Protein AF-A0A441U9E9-F1 (afdb_monomer_lite)

Secondary structure (DSSP, 8-state):
-PPPPPTTSSPPEEEEEEEEEEETTEEEEEEEEETTEEEEEEEEHHHHHHHHHHHHHHHHTTTTTTSPP-------

pLDDT: mean 85.17, std 12.8, range [42.19, 96.31]

Radius of gyration: 16.43 Å; chains: 1; bounding box: 35×40×44 Å

Structure (mmCIF, N/CA/C/O backbone):
data_AF-A0A441U9E9-F1
#
_entry.id   AF-A0A441U9E9-F1
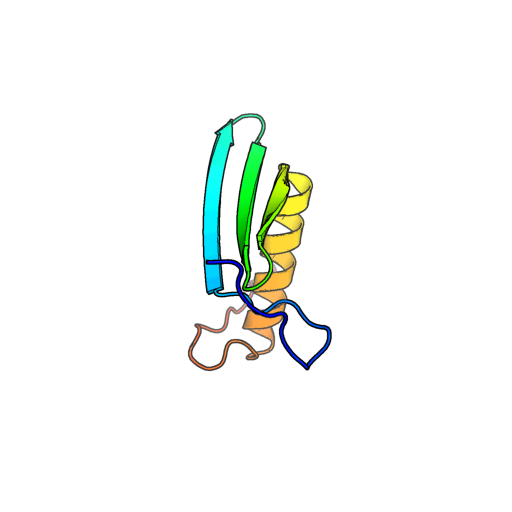#
loop_
_atom_site.group_PDB
_atom_site.id
_atom_site.type_symbol
_atom_site.label_atom_id
_atom_site.label_alt_id
_atom_site.label_comp_id
_atom_site.label_asym_id
_atom_site.label_entity_id
_atom_site.label_seq_id
_atom_site.pdbx_PDB_ins_code
_atom_site.Cartn_x
_atom_site.Cartn_y
_atom_site.Cartn_z
_atom_site.occupancy
_atom_site.B_iso_or_equiv
_atom_site.auth_seq_id
_atom_site.auth_comp_id
_atom_site.auth_asym_id
_atom_site.auth_atom_id
_atom_site.pdbx_PDB_model_num
ATOM 1 N N . MET A 1 1 ? 2.833 -19.854 19.001 1.00 42.19 1 MET A N 1
ATOM 2 C CA .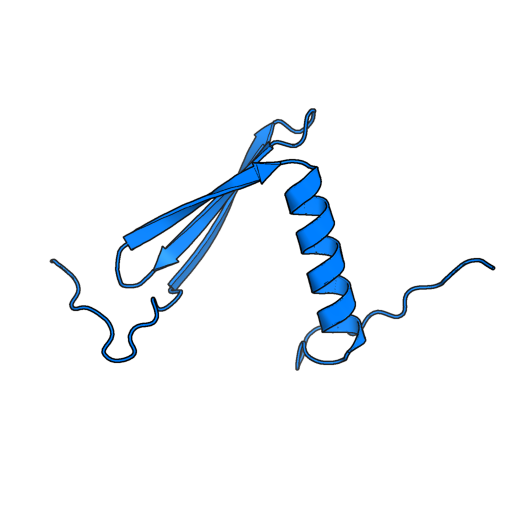 MET A 1 1 ? 4.300 -19.728 19.193 1.00 42.19 1 MET A CA 1
ATOM 3 C C . MET A 1 1 ? 4.686 -18.275 18.958 1.00 42.19 1 MET A C 1
ATOM 5 O O . MET A 1 1 ? 4.294 -17.744 17.930 1.00 42.19 1 MET A O 1
ATOM 9 N N . LYS A 1 2 ? 5.389 -17.610 19.885 1.00 52.25 2 LYS A N 1
ATOM 10 C CA . LYS A 1 2 ? 5.851 -16.228 19.658 1.00 52.25 2 LYS A CA 1
ATOM 11 C C . LYS A 1 2 ? 7.074 -16.252 18.733 1.00 52.25 2 LYS A C 1
ATOM 13 O O . LYS A 1 2 ? 8.065 -16.904 19.058 1.00 52.25 2 LYS A O 1
ATOM 18 N N . ARG A 1 3 ? 6.965 -15.621 17.559 1.00 62.53 3 ARG A N 1
ATOM 19 C CA . ARG A 1 3 ? 8.043 -15.540 16.560 1.00 62.53 3 ARG A CA 1
ATOM 20 C C . ARG A 1 3 ? 9.183 -14.665 17.101 1.00 62.53 3 ARG A C 1
ATOM 22 O O . ARG A 1 3 ? 8.937 -13.666 17.771 1.00 62.53 3 ARG A O 1
ATOM 29 N N . LYS A 1 4 ? 10.431 -15.098 16.885 1.00 58.25 4 LYS A N 1
ATOM 30 C CA . LYS A 1 4 ? 11.630 -14.361 17.318 1.00 58.25 4 LYS A CA 1
ATOM 31 C C . LYS A 1 4 ? 11.848 -13.145 16.403 1.00 58.25 4 LYS A C 1
ATOM 33 O O . LYS A 1 4 ? 11.715 -13.320 15.195 1.00 58.25 4 LYS A O 1
ATOM 38 N N . PRO A 1 5 ? 12.243 -11.975 16.939 1.00 58.16 5 PRO A N 1
ATOM 39 C CA . PRO A 1 5 ? 12.485 -10.782 16.131 1.00 58.16 5 PRO A CA 1
ATOM 40 C C . PRO A 1 5 ? 13.632 -10.970 15.129 1.00 58.16 5 PRO A C 1
ATOM 42 O O . PRO A 1 5 ? 14.644 -11.611 15.437 1.00 58.16 5 PRO A O 1
ATOM 45 N N . SER A 1 6 ? 13.483 -10.373 13.947 1.00 58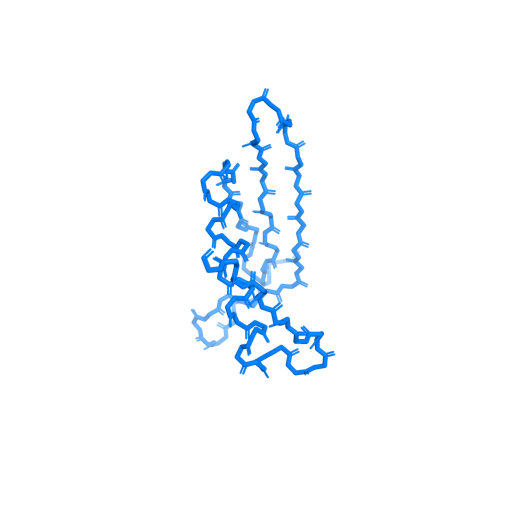.66 6 SER A N 1
ATOM 46 C CA . SER A 1 6 ? 14.529 -10.219 12.933 1.00 58.66 6 SER A CA 1
ATOM 47 C C . SER A 1 6 ? 15.772 -9.505 13.501 1.00 58.66 6 SER A C 1
ATOM 49 O O . SER A 1 6 ? 15.678 -8.498 14.199 1.00 58.66 6 SER A O 1
ATOM 51 N N . LYS A 1 7 ? 16.970 -10.027 13.189 1.00 59.56 7 LYS A N 1
ATOM 52 C CA . LYS A 1 7 ? 18.269 -9.475 13.628 1.00 59.56 7 LYS A CA 1
ATOM 53 C C . LYS A 1 7 ? 18.631 -8.122 12.987 1.00 59.56 7 LYS A C 1
ATOM 55 O O . LYS A 1 7 ? 19.618 -7.533 13.412 1.00 59.56 7 LYS A O 1
ATOM 60 N N . SER A 1 8 ? 17.907 -7.647 11.968 1.00 65.94 8 SER A N 1
ATOM 61 C CA . SER A 1 8 ? 18.321 -6.475 11.175 1.00 65.94 8 SER A CA 1
ATOM 62 C C . SER A 1 8 ? 17.699 -5.145 11.614 1.00 65.94 8 SER A C 1
ATOM 64 O O . SER A 1 8 ? 17.952 -4.138 10.966 1.00 65.94 8 SER A O 1
ATOM 66 N N . GLY A 1 9 ? 16.878 -5.113 12.671 1.00 74.12 9 GLY A N 1
ATOM 67 C CA . GLY A 1 9 ? 16.168 -3.896 13.100 1.00 74.12 9 GLY A CA 1
ATOM 68 C C . GLY A 1 9 ? 15.033 -3.455 12.163 1.00 74.12 9 GLY A C 1
ATOM 69 O O . GLY A 1 9 ? 14.300 -2.530 12.494 1.00 74.12 9 GLY A O 1
ATOM 70 N N . PHE A 1 10 ? 14.855 -4.141 11.032 1.00 81.12 10 PHE A N 1
ATOM 71 C CA . PHE A 1 10 ? 13.737 -3.961 10.114 1.00 81.12 10 PHE A CA 1
ATOM 72 C C . PHE A 1 10 ? 12.732 -5.104 10.277 1.00 81.12 10 PHE A C 1
ATOM 74 O O . PHE A 1 10 ? 13.131 -6.270 10.417 1.00 81.12 10 PHE A O 1
ATOM 81 N N . ASN A 1 11 ? 11.444 -4.759 10.218 1.00 85.81 11 ASN A N 1
ATOM 82 C CA . ASN A 1 11 ? 10.354 -5.722 10.105 1.00 85.81 11 ASN A CA 1
ATOM 83 C C . ASN A 1 11 ? 10.383 -6.332 8.703 1.00 85.81 11 ASN A C 1
ATOM 85 O O . ASN A 1 11 ? 10.417 -5.607 7.707 1.00 85.81 11 ASN A O 1
ATOM 89 N N . LYS A 1 12 ? 10.385 -7.661 8.617 1.00 91.19 12 LYS A N 1
ATOM 90 C CA . LYS A 1 12 ? 10.287 -8.348 7.328 1.00 91.19 12 LYS A CA 1
ATOM 91 C C . LYS A 1 12 ? 8.829 -8.374 6.905 1.00 91.19 12 LYS A C 1
ATOM 93 O O . LYS A 1 12 ? 8.017 -8.915 7.648 1.00 91.19 12 LYS A O 1
ATOM 98 N N . LEU A 1 13 ? 8.525 -7.832 5.728 1.00 92.94 13 LEU A N 1
ATOM 99 C CA . LEU A 1 13 ? 7.211 -7.978 5.108 1.00 92.94 13 LEU A CA 1
ATOM 100 C C . LEU A 1 13 ? 7.024 -9.441 4.685 1.00 92.94 13 LEU A C 1
ATOM 102 O O . LEU A 1 13 ? 7.895 -10.007 4.022 1.00 92.94 13 LEU A O 1
ATOM 106 N N . LEU A 1 14 ? 5.935 -10.054 5.133 1.00 95.00 14 LEU A N 1
ATOM 107 C CA . LEU A 1 14 ? 5.572 -11.440 4.841 1.00 95.00 14 LEU A CA 1
ATOM 108 C C . LEU A 1 14 ? 4.434 -11.510 3.829 1.00 95.00 14 LEU A C 1
ATOM 110 O O . LEU A 1 14 ? 4.488 -12.351 2.938 1.00 95.00 14 LEU A O 1
ATOM 114 N N . ASP A 1 15 ? 3.450 -10.627 3.980 1.00 96.00 15 ASP A N 1
ATOM 115 C CA . ASP A 1 15 ? 2.307 -10.497 3.084 1.00 96.00 15 ASP A CA 1
ATOM 116 C C . ASP A 1 15 ? 1.751 -9.066 3.141 1.00 96.00 15 ASP A C 1
ATOM 118 O O . ASP A 1 15 ? 2.060 -8.309 4.070 1.00 96.00 15 ASP A O 1
ATOM 122 N N . ALA A 1 16 ? 0.953 -8.689 2.146 1.00 94.38 16 ALA A N 1
ATOM 123 C CA . ALA A 1 16 ? 0.247 -7.416 2.117 1.00 94.38 16 ALA A CA 1
ATOM 124 C C . ALA A 1 16 ? -1.134 -7.576 1.476 1.00 94.38 16 ALA A C 1
ATOM 126 O O . ALA A 1 16 ? -1.244 -8.118 0.377 1.00 94.38 16 ALA A O 1
ATOM 127 N N . ASP A 1 17 ? -2.163 -7.038 2.127 1.00 95.38 17 ASP A N 1
ATOM 128 C CA . ASP A 1 17 ? -3.536 -7.039 1.616 1.00 95.38 17 ASP A CA 1
ATOM 129 C C . ASP A 1 17 ? -4.176 -5.649 1.735 1.00 95.38 17 ASP A C 1
ATOM 131 O O . ASP A 1 17 ? -3.688 -4.759 2.441 1.00 95.38 17 ASP A O 1
ATOM 135 N N . THR A 1 18 ? -5.270 -5.442 1.008 1.00 93.56 18 THR A N 1
ATOM 136 C CA . THR A 1 18 ? -6.042 -4.204 1.039 1.00 93.56 18 THR A CA 1
ATOM 137 C C . THR A 1 18 ? -7.519 -4.478 1.251 1.00 93.56 18 THR A C 1
ATOM 139 O O . THR A 1 18 ? -8.138 -5.223 0.493 1.00 93.56 18 THR A O 1
ATOM 142 N N . THR A 1 19 ? -8.116 -3.760 2.196 1.00 94.94 19 THR A N 1
ATOM 143 C CA . THR A 1 19 ? -9.556 -3.804 2.445 1.00 94.94 19 THR A CA 1
ATOM 144 C C . THR A 1 19 ? -10.191 -2.475 2.041 1.00 94.94 19 THR A C 1
ATOM 146 O O . THR A 1 19 ? -9.869 -1.425 2.599 1.00 94.94 19 THR A O 1
ATOM 149 N N . LEU A 1 20 ? -11.123 -2.494 1.082 1.00 95.06 20 LEU A N 1
ATOM 150 C CA . LEU A 1 20 ? -11.919 -1.317 0.719 1.00 95.06 20 LEU A CA 1
ATOM 151 C C . LEU A 1 20 ? -13.076 -1.146 1.711 1.00 95.06 20 LEU A C 1
ATOM 153 O O . LEU A 1 20 ? -13.946 -2.007 1.806 1.00 95.06 20 LEU A O 1
ATOM 157 N N . LEU A 1 21 ? -13.113 -0.015 2.414 1.00 95.38 21 LEU A N 1
ATOM 158 C CA . LEU A 1 21 ? -14.170 0.299 3.381 1.00 95.38 21 LEU A CA 1
ATOM 159 C C . LEU A 1 21 ? -15.277 1.161 2.768 1.00 95.38 21 LEU A C 1
ATOM 161 O O . LEU A 1 21 ? -16.447 1.018 3.113 1.00 95.38 21 LEU A O 1
ATOM 165 N N . SER A 1 22 ? -14.915 2.068 1.862 1.00 95.25 22 SER A N 1
ATOM 166 C CA . SER A 1 22 ? -15.849 2.931 1.143 1.00 95.25 22 SER A CA 1
ATOM 167 C C . SER A 1 22 ? -15.247 3.348 -0.194 1.00 95.25 22 SER A C 1
ATOM 169 O O . SER A 1 22 ? -14.069 3.696 -0.267 1.00 95.25 22 SER A O 1
ATOM 171 N N . ALA A 1 23 ? -16.057 3.332 -1.252 1.00 92.00 23 ALA A N 1
ATOM 172 C CA . ALA A 1 23 ? -15.654 3.811 -2.574 1.00 92.00 23 ALA A CA 1
ATOM 173 C C . ALA A 1 23 ? -15.816 5.335 -2.712 1.00 92.00 23 ALA A C 1
ATOM 175 O O . ALA A 1 23 ? -15.027 5.980 -3.399 1.00 92.00 23 ALA A O 1
ATOM 176 N N . GLU A 1 24 ? -16.803 5.924 -2.027 1.00 92.69 24 GLU A N 1
ATOM 177 C CA . GLU A 1 24 ? -17.124 7.351 -2.106 1.00 92.69 24 GLU A CA 1
ATOM 178 C C . GLU A 1 24 ? -17.559 7.886 -0.727 1.00 92.69 24 GLU A C 1
ATOM 180 O O . GLU A 1 24 ? -18.704 7.687 -0.322 1.00 92.69 24 GLU A O 1
ATOM 185 N N . PRO A 1 25 ? -16.661 8.562 0.019 1.00 89.25 25 PRO A N 1
ATOM 186 C CA . PRO A 1 25 ? -15.259 8.847 -0.315 1.00 89.25 25 PRO A CA 1
ATOM 187 C C . PRO A 1 25 ? -14.381 7.582 -0.309 1.00 89.25 25 PRO A C 1
ATOM 189 O O . PRO A 1 25 ? -14.688 6.633 0.412 1.00 89.25 25 PRO A O 1
ATOM 192 N N . LEU A 1 26 ? -13.281 7.586 -1.081 1.00 92.12 26 LEU A N 1
ATOM 193 C CA . LEU A 1 26 ? -12.321 6.474 -1.127 1.00 92.12 26 LEU A CA 1
ATOM 194 C C . LEU A 1 26 ? -11.607 6.327 0.223 1.00 92.12 26 LEU A C 1
ATOM 196 O O . LEU A 1 26 ? -10.790 7.177 0.597 1.00 92.12 26 LEU A O 1
ATOM 200 N N . ILE A 1 27 ? -11.932 5.248 0.933 1.00 94.88 27 ILE A N 1
ATOM 201 C CA . ILE A 1 27 ? -11.376 4.877 2.235 1.00 94.88 27 ILE A CA 1
ATOM 202 C C . ILE A 1 27 ? -11.090 3.376 2.225 1.00 94.88 27 ILE A C 1
ATOM 204 O O . ILE A 1 27 ? -11.955 2.571 1.876 1.00 94.88 27 ILE A O 1
ATOM 208 N N . GLY A 1 28 ? -9.898 2.994 2.659 1.00 95.00 28 GLY A N 1
ATOM 209 C CA . GLY A 1 28 ? -9.512 1.600 2.819 1.00 95.00 28 GLY A CA 1
ATOM 210 C C . GLY A 1 28 ? -8.461 1.410 3.902 1.00 95.00 28 GLY A C 1
ATOM 211 O O . GLY A 1 28 ? -8.029 2.365 4.549 1.00 95.00 28 GLY A O 1
ATOM 212 N N . LEU A 1 29 ? -8.049 0.165 4.078 1.00 95.31 29 LEU A N 1
ATOM 213 C CA . LEU A 1 29 ? -6.935 -0.236 4.923 1.00 95.31 29 LEU A CA 1
ATOM 214 C C . LEU A 1 29 ? -5.895 -0.935 4.055 1.00 95.31 29 LEU A C 1
ATOM 216 O O . LEU A 1 29 ? -6.251 -1.696 3.157 1.00 95.31 29 LEU A O 1
ATOM 220 N N . LEU A 1 30 ? -4.625 -0.656 4.326 1.00 94.75 30 LEU A N 1
ATOM 221 C CA . LEU A 1 30 ? -3.494 -1.446 3.861 1.00 94.75 30 LEU A CA 1
ATOM 222 C C . LEU A 1 30 ? -2.966 -2.230 5.062 1.00 94.75 30 LEU A C 1
ATOM 224 O O . LEU A 1 30 ? -2.528 -1.636 6.050 1.00 94.75 30 LEU A O 1
ATOM 228 N N . GLU A 1 31 ? -3.026 -3.548 4.970 1.00 95.69 31 GLU A N 1
ATOM 229 C CA . GLU A 1 31 ? -2.616 -4.473 6.018 1.00 95.69 31 GLU A CA 1
ATOM 230 C C . GLU A 1 31 ? -1.279 -5.085 5.616 1.00 95.69 31 GLU A C 1
ATOM 232 O O . GLU A 1 31 ? -1.164 -5.741 4.585 1.00 95.69 31 GLU A O 1
ATOM 237 N N . LEU A 1 32 ? -0.242 -4.831 6.412 1.00 95.31 32 LEU A N 1
ATOM 238 C CA . LEU A 1 32 ? 1.100 -5.352 6.183 1.00 95.31 32 LEU A CA 1
ATOM 239 C C . LEU A 1 32 ? 1.393 -6.411 7.237 1.00 95.31 32 LEU A C 1
ATOM 241 O O . LEU A 1 32 ? 1.655 -6.088 8.402 1.00 95.31 32 LEU A O 1
ATOM 245 N N . GLU A 1 33 ? 1.371 -7.678 6.841 1.00 96.31 33 GLU A N 1
ATOM 246 C CA . GLU A 1 33 ? 1.807 -8.752 7.719 1.00 96.31 33 GLU A CA 1
ATOM 247 C C . GLU A 1 33 ? 3.329 -8.756 7.794 1.00 96.31 33 GLU A C 1
ATOM 249 O O . GLU A 1 33 ? 4.025 -8.894 6.787 1.00 96.31 33 GLU A O 1
ATOM 254 N N . THR A 1 34 ? 3.869 -8.635 9.003 1.00 95.25 34 THR A N 1
ATOM 255 C CA . THR A 1 34 ? 5.312 -8.702 9.226 1.00 95.25 34 THR A CA 1
ATOM 256 C C . THR A 1 34 ? 5.695 -9.836 10.164 1.00 95.25 34 THR A C 1
ATOM 258 O O . THR A 1 34 ? 4.868 -10.440 10.852 1.00 95.25 34 THR A O 1
ATOM 261 N N . ASP A 1 35 ? 6.989 -10.127 10.239 1.00 93.75 35 ASP A N 1
ATOM 262 C CA . ASP A 1 35 ? 7.524 -11.118 11.171 1.00 93.75 35 ASP A CA 1
ATOM 263 C C . ASP A 1 35 ? 7.360 -10.747 12.655 1.00 93.75 35 ASP A C 1
ATOM 265 O O . ASP A 1 35 ? 7.475 -11.630 13.514 1.00 93.75 35 ASP A O 1
ATOM 269 N N . THR A 1 36 ? 7.042 -9.486 12.960 1.00 92.81 36 THR A N 1
ATOM 270 C CA . THR A 1 36 ? 6.802 -8.984 14.321 1.00 92.81 36 THR A CA 1
ATOM 271 C C . THR A 1 36 ? 5.331 -8.681 14.623 1.00 92.81 36 THR A C 1
ATOM 273 O O . THR A 1 36 ? 4.988 -8.490 15.791 1.00 92.81 36 THR A O 1
ATOM 276 N N . GLY A 1 37 ? 4.453 -8.714 13.618 1.00 92.50 37 GLY A N 1
ATOM 277 C CA . GLY A 1 37 ? 3.017 -8.460 13.751 1.00 92.50 37 GLY A CA 1
ATOM 278 C C . GLY A 1 37 ? 2.426 -7.748 12.535 1.00 92.50 37 GLY A C 1
ATOM 279 O O . GLY A 1 37 ? 3.138 -7.443 11.579 1.00 92.50 37 GLY A O 1
ATOM 280 N N . THR A 1 38 ? 1.126 -7.480 12.578 1.00 94.56 38 THR A N 1
ATOM 281 C CA . THR A 1 38 ? 0.422 -6.755 11.513 1.00 94.56 38 THR A CA 1
ATOM 282 C C . THR A 1 38 ? 0.532 -5.250 11.736 1.00 94.56 38 THR A C 1
ATOM 284 O O . THR A 1 38 ? 0.367 -4.771 12.861 1.00 94.56 38 THR A O 1
ATOM 287 N N . ILE A 1 39 ? 0.825 -4.507 10.670 1.00 94.50 39 ILE A N 1
ATOM 288 C CA . ILE A 1 39 ? 0.756 -3.045 10.637 1.00 94.50 39 ILE A CA 1
ATOM 289 C C . ILE A 1 39 ? -0.438 -2.671 9.763 1.00 94.50 39 ILE A C 1
ATOM 291 O O . ILE A 1 39 ? -0.457 -2.998 8.581 1.00 94.50 39 ILE A O 1
ATOM 295 N N . GLU A 1 40 ? -1.407 -1.966 10.338 1.00 94.31 40 GLU A N 1
ATOM 296 C CA . GLU A 1 40 ? -2.569 -1.452 9.612 1.00 94.31 40 GLU A CA 1
ATOM 297 C C . GLU A 1 40 ? -2.376 0.034 9.312 1.00 94.31 40 GLU A C 1
ATOM 299 O O . GLU A 1 40 ? -2.103 0.841 10.206 1.00 94.31 40 GLU A O 1
ATOM 304 N N . LEU A 1 41 ? -2.524 0.404 8.044 1.00 92.56 41 LEU A N 1
ATOM 305 C CA . LEU A 1 41 ? -2.428 1.780 7.579 1.00 92.56 41 LEU A CA 1
ATOM 306 C C . LEU A 1 41 ? -3.774 2.216 7.006 1.00 92.56 41 LEU A C 1
ATOM 308 O O . LEU A 1 41 ? -4.298 1.603 6.078 1.00 92.56 41 LEU A O 1
ATOM 312 N N . ALA A 1 42 ? -4.323 3.308 7.537 1.00 93.56 42 ALA A N 1
ATOM 313 C CA . ALA A 1 42 ? -5.528 3.910 6.989 1.00 93.56 42 ALA A CA 1
ATOM 314 C C . ALA A 1 42 ? -5.212 4.614 5.665 1.00 93.56 42 ALA A C 1
ATOM 316 O O . ALA A 1 42 ? -4.411 5.548 5.615 1.00 93.56 42 ALA A O 1
ATOM 317 N N . MET A 1 43 ? -5.886 4.186 4.605 1.00 93.75 43 MET A N 1
ATOM 318 C CA . MET A 1 43 ? -5.794 4.776 3.281 1.00 93.75 43 MET A CA 1
ATOM 319 C C . MET A 1 43 ? -7.010 5.662 3.042 1.00 93.75 43 MET A C 1
ATOM 321 O O . MET A 1 43 ? -8.156 5.235 3.163 1.00 93.75 43 MET A O 1
ATOM 325 N N . ASN A 1 44 ? -6.756 6.909 2.671 1.00 94.69 44 ASN A N 1
ATOM 326 C CA . ASN A 1 44 ? -7.765 7.807 2.127 1.00 94.69 44 ASN A CA 1
ATOM 327 C C . ASN A 1 44 ? -7.405 8.148 0.679 1.00 94.69 44 ASN A C 1
ATOM 329 O O . ASN A 1 44 ? -6.312 7.822 0.207 1.00 94.69 44 ASN A O 1
ATOM 333 N N . ARG A 1 45 ? -8.311 8.838 -0.015 1.00 92.00 45 ARG A N 1
ATOM 334 C CA . ARG A 1 45 ? -8.096 9.285 -1.394 1.00 92.00 45 ARG A CA 1
ATOM 335 C C . ARG A 1 45 ? -6.729 9.942 -1.619 1.00 92.00 45 ARG A C 1
ATOM 337 O O . ARG A 1 45 ? -6.024 9.552 -2.539 1.00 92.00 45 ARG A O 1
ATOM 344 N N . THR A 1 46 ? -6.343 10.894 -0.772 1.00 93.19 46 THR A N 1
ATOM 345 C CA . THR A 1 46 ? -5.075 11.623 -0.914 1.00 93.19 46 THR A CA 1
ATOM 346 C C . THR A 1 46 ? -3.867 10.692 -0.826 1.00 93.19 46 THR A C 1
ATOM 348 O O . THR A 1 46 ? -2.973 10.771 -1.664 1.00 93.19 46 THR A O 1
ATOM 351 N N . LEU A 1 47 ? -3.842 9.786 0.155 1.00 90.94 47 LEU A N 1
ATOM 352 C CA . LEU A 1 47 ? -2.750 8.822 0.312 1.00 90.94 47 LEU A CA 1
ATOM 353 C C . LEU A 1 47 ? -2.702 7.821 -0.847 1.00 90.94 47 LEU A C 1
ATOM 355 O O . LEU A 1 47 ? -1.618 7.482 -1.313 1.00 90.94 47 LEU A O 1
ATOM 359 N N . ALA A 1 48 ? -3.860 7.375 -1.338 1.00 89.31 48 ALA A N 1
ATOM 360 C CA . ALA A 1 48 ? -3.941 6.468 -2.480 1.00 89.31 48 ALA A CA 1
ATOM 361 C C . ALA A 1 48 ? -3.409 7.123 -3.765 1.00 89.31 48 ALA A C 1
ATOM 363 O O . ALA A 1 48 ? -2.628 6.512 -4.491 1.00 89.31 48 ALA A O 1
ATOM 364 N N . GLU A 1 49 ? -3.772 8.383 -4.015 1.00 90.75 49 GLU A N 1
ATOM 365 C CA . GLU A 1 49 ? -3.262 9.157 -5.149 1.00 90.75 49 GLU A CA 1
ATOM 366 C C . GLU A 1 49 ? -1.741 9.359 -5.044 1.00 90.75 49 GLU A C 1
ATOM 368 O O . GLU A 1 49 ? -1.023 9.123 -6.013 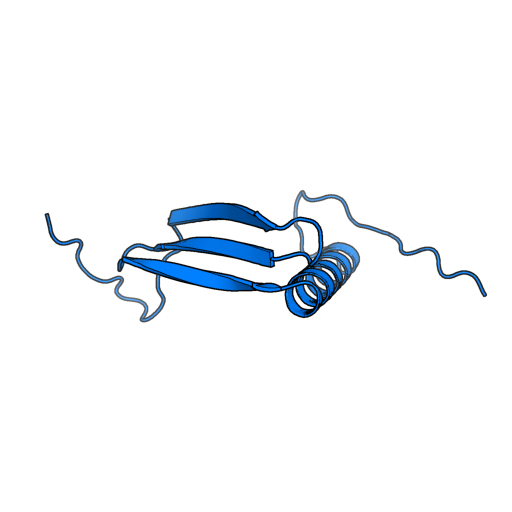1.00 90.75 49 GLU A O 1
ATOM 373 N N . GLN A 1 50 ? -1.222 9.715 -3.864 1.00 91.75 50 GLN A N 1
ATOM 374 C CA . GLN A 1 50 ? 0.222 9.865 -3.642 1.00 91.75 50 GLN A CA 1
ATOM 375 C C . GLN A 1 50 ? 0.993 8.557 -3.855 1.00 91.75 50 GLN A C 1
ATOM 377 O O . GLN A 1 50 ? 2.047 8.565 -4.492 1.00 91.75 50 GLN A O 1
ATOM 382 N N . LEU A 1 51 ? 0.465 7.436 -3.355 1.00 89.56 51 LEU A N 1
ATOM 383 C CA . LEU A 1 51 ? 1.064 6.119 -3.559 1.00 89.56 51 LEU A CA 1
ATOM 384 C C . LEU A 1 51 ? 1.093 5.750 -5.046 1.00 89.56 51 LEU A C 1
ATOM 386 O O . LEU A 1 51 ? 2.127 5.308 -5.542 1.00 89.56 51 LEU A O 1
ATOM 390 N N . LEU A 1 52 ? -0.007 5.982 -5.767 1.00 89.81 52 LEU A N 1
ATOM 391 C CA . LEU A 1 52 ? -0.072 5.752 -7.208 1.00 89.81 52 LEU A CA 1
ATOM 392 C C . LEU A 1 52 ? 0.990 6.571 -7.954 1.00 89.81 52 LEU A C 1
ATOM 394 O O . LEU A 1 52 ? 1.706 6.014 -8.784 1.00 89.81 52 LEU A O 1
ATOM 398 N N . PHE A 1 53 ? 1.140 7.860 -7.632 1.00 89.50 53 PHE A N 1
ATOM 399 C CA . PHE A 1 53 ? 2.175 8.705 -8.234 1.00 89.50 53 PHE A CA 1
ATOM 400 C C . PHE A 1 53 ? 3.584 8.160 -7.984 1.00 89.50 53 PHE A C 1
ATOM 402 O O . PHE A 1 53 ? 4.355 8.018 -8.933 1.00 89.50 53 PHE A O 1
ATOM 409 N N . ALA A 1 54 ? 3.903 7.791 -6.742 1.00 91.31 54 ALA A N 1
ATOM 410 C CA . ALA A 1 54 ? 5.212 7.240 -6.397 1.00 91.31 54 ALA A CA 1
ATOM 411 C C . ALA A 1 54 ? 5.506 5.919 -7.132 1.00 91.31 54 ALA A C 1
ATOM 413 O O . ALA A 1 54 ? 6.625 5.710 -7.601 1.00 91.31 54 ALA A O 1
ATOM 414 N N . ILE A 1 55 ? 4.503 5.042 -7.271 1.00 89.19 55 ILE A N 1
ATOM 415 C CA . ILE A 1 55 ? 4.627 3.788 -8.030 1.00 89.19 55 ILE A CA 1
ATOM 416 C C . ILE A 1 55 ? 4.899 4.085 -9.502 1.00 89.19 55 ILE A C 1
ATOM 418 O O . ILE A 1 55 ? 5.809 3.497 -10.086 1.00 89.19 55 ILE A O 1
ATOM 422 N N . VAL A 1 56 ? 4.142 5.006 -10.104 1.00 88.94 56 VAL A N 1
ATOM 423 C CA . VAL A 1 56 ? 4.346 5.374 -11.505 1.00 88.94 56 VAL A CA 1
ATOM 424 C C . VAL A 1 56 ? 5.765 5.899 -11.698 1.00 88.94 56 VAL A C 1
ATOM 426 O O . VAL A 1 56 ? 6.481 5.345 -12.525 1.00 88.94 56 VAL A O 1
ATOM 429 N N . GLU A 1 57 ? 6.217 6.878 -10.910 1.00 90.12 57 GLU A N 1
ATOM 430 C CA . GLU A 1 57 ? 7.579 7.431 -11.003 1.00 90.12 57 GLU A CA 1
ATOM 431 C C . GLU A 1 57 ? 8.670 6.362 -10.836 1.00 90.12 57 GLU A C 1
ATOM 433 O O . GLU A 1 57 ? 9.656 6.349 -11.578 1.00 90.12 57 GLU A O 1
ATOM 438 N N . PHE A 1 58 ? 8.487 5.434 -9.893 1.00 88.44 58 PHE A N 1
ATOM 439 C CA . PHE A 1 58 ? 9.398 4.312 -9.683 1.00 88.44 58 PHE A CA 1
ATOM 440 C C . PHE A 1 58 ? 9.509 3.422 -10.929 1.00 88.44 58 PHE A C 1
ATOM 442 O O . PHE A 1 58 ? 10.618 3.079 -11.352 1.00 88.44 58 PHE A O 1
ATOM 449 N N . LEU A 1 59 ? 8.374 3.094 -11.548 1.00 88.81 59 LEU A N 1
ATOM 450 C CA . LEU A 1 59 ? 8.321 2.267 -12.751 1.00 88.81 59 LEU A CA 1
ATOM 451 C C . LEU A 1 59 ? 8.825 3.012 -13.990 1.00 88.81 59 LEU A C 1
ATOM 453 O O . LEU A 1 59 ? 9.525 2.414 -14.799 1.00 88.81 59 LEU A O 1
ATOM 457 N N . GLN A 1 60 ? 8.565 4.318 -14.121 1.00 86.69 60 GLN A N 1
ATOM 458 C CA . GLN A 1 60 ? 9.144 5.147 -15.188 1.00 86.69 60 GLN A CA 1
ATOM 459 C C . GLN A 1 60 ? 10.675 5.164 -15.142 1.00 86.69 60 GLN A C 1
ATOM 461 O O . GLN A 1 60 ? 11.330 5.214 -16.181 1.00 86.69 60 GLN A O 1
ATOM 466 N N . ALA A 1 61 ? 11.252 5.121 -13.939 1.00 87.75 61 ALA A N 1
ATOM 467 C CA . ALA A 1 61 ? 12.695 5.073 -13.740 1.00 87.75 61 ALA A CA 1
ATOM 468 C C . ALA A 1 61 ? 13.313 3.690 -14.034 1.00 87.75 61 ALA A C 1
ATOM 470 O O . ALA A 1 61 ? 14.511 3.514 -13.814 1.00 87.75 61 ALA A O 1
ATOM 471 N N . GLY A 1 62 ? 12.519 2.709 -14.483 1.00 85.38 62 GLY A N 1
ATOM 472 C CA . GLY A 1 62 ? 12.977 1.348 -14.774 1.00 85.38 62 GLY A CA 1
ATOM 473 C C . GLY A 1 62 ? 13.399 0.563 -13.531 1.00 85.38 62 GLY A C 1
ATOM 474 O O . GLY A 1 62 ? 14.157 -0.392 -13.641 1.00 85.38 62 GLY A O 1
ATOM 475 N N . LYS A 1 63 ? 12.949 0.973 -12.336 1.00 86.56 63 LYS A N 1
ATOM 476 C CA . LYS A 1 63 ? 13.339 0.342 -11.062 1.00 86.56 63 LYS A CA 1
ATOM 477 C C . LYS A 1 63 ? 12.481 -0.866 -10.683 1.00 86.56 63 LYS A C 1
ATOM 479 O O . LYS A 1 63 ? 12.729 -1.479 -9.654 1.00 86.56 63 LYS A O 1
ATOM 484 N N . GLY A 1 64 ? 11.469 -1.183 -11.486 1.00 83.06 64 GLY A N 1
ATOM 485 C CA . GLY A 1 64 ? 10.560 -2.305 -11.257 1.00 83.06 64 GLY A CA 1
ATOM 486 C C . GLY A 1 64 ? 11.098 -3.672 -11.666 1.00 83.06 64 GLY A C 1
ATOM 487 O O . GLY A 1 64 ? 10.316 -4.616 -11.657 1.00 83.06 64 GLY A O 1
ATOM 488 N N . ASP A 1 65 ? 12.377 -3.770 -12.035 1.00 84.06 65 ASP A N 1
ATOM 489 C CA . ASP A 1 65 ? 13.008 -4.964 -12.602 1.00 84.06 65 ASP A CA 1
ATOM 490 C C . ASP A 1 65 ? 12.188 -5.529 -13.778 1.00 84.06 65 ASP A C 1
ATOM 492 O O . ASP A 1 65 ? 12.191 -4.952 -14.865 1.00 84.06 65 ASP A O 1
ATOM 496 N N . ASP A 1 66 ? 11.441 -6.610 -13.550 1.00 83.12 66 ASP A N 1
ATOM 497 C CA . ASP A 1 66 ? 10.608 -7.276 -14.558 1.00 83.12 66 ASP A CA 1
ATOM 498 C C . ASP A 1 66 ? 9.242 -6.593 -14.774 1.00 83.12 66 ASP A C 1
ATOM 500 O O . ASP A 1 66 ? 8.479 -6.973 -15.669 1.00 83.12 66 ASP A O 1
ATOM 504 N N . ALA A 1 67 ? 8.890 -5.600 -13.952 1.00 82.75 67 ALA A N 1
ATOM 505 C CA . ALA A 1 67 ? 7.629 -4.882 -14.076 1.00 82.75 67 ALA A CA 1
ATOM 506 C C . ALA A 1 67 ?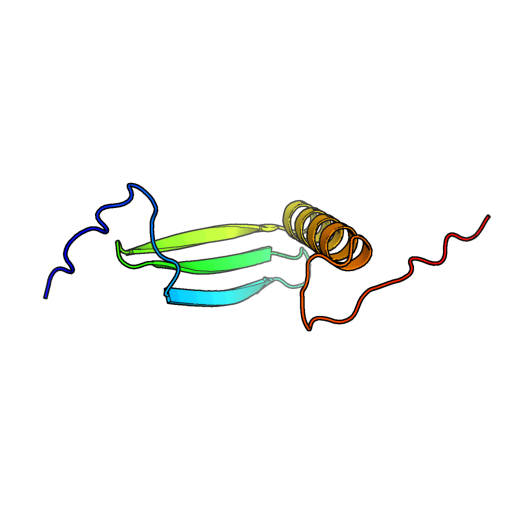 7.613 -3.962 -15.317 1.00 82.75 67 ALA A C 1
ATOM 508 O O . ALA A 1 67 ? 8.631 -3.355 -15.665 1.00 82.75 67 ALA A O 1
ATOM 509 N N . PRO A 1 68 ? 6.446 -3.784 -15.970 1.00 78.56 68 PRO A N 1
ATOM 510 C CA . PRO A 1 68 ? 6.317 -2.872 -17.100 1.00 78.56 68 PRO A CA 1
ATOM 511 C C . PRO A 1 68 ? 6.768 -1.447 -16.755 1.00 78.56 68 PRO A C 1
ATOM 513 O O . PRO A 1 68 ? 6.367 -0.874 -15.743 1.00 78.56 68 PRO A O 1
ATOM 516 N N . THR A 1 69 ? 7.576 -0.856 -17.634 1.00 81.25 69 THR A N 1
ATOM 517 C CA . THR A 1 69 ? 7.926 0.569 -17.574 1.00 81.25 69 THR A CA 1
ATOM 518 C C . THR A 1 69 ? 6.823 1.397 -18.231 1.00 81.25 69 THR A C 1
ATOM 520 O O . THR A 1 69 ? 6.319 1.034 -19.294 1.00 81.25 69 THR A O 1
ATOM 523 N N . PHE A 1 70 ? 6.470 2.533 -17.627 1.00 74.25 70 PHE A N 1
ATOM 524 C CA . PHE A 1 70 ? 5.447 3.436 -18.155 1.00 74.25 70 PHE A CA 1
ATOM 525 C C . PHE A 1 70 ? 6.063 4.700 -18.764 1.00 74.25 70 PHE A C 1
ATOM 527 O O . PHE A 1 70 ? 6.889 5.376 -18.148 1.00 74.25 70 PHE A O 1
ATOM 534 N N . ALA A 1 71 ? 5.603 5.079 -19.955 1.00 74.31 71 ALA A N 1
ATOM 535 C CA . ALA A 1 71 ? 5.787 6.426 -20.482 1.00 74.31 71 ALA A CA 1
ATOM 536 C C . ALA A 1 71 ? 4.521 7.238 -20.171 1.00 74.31 71 ALA A C 1
ATOM 538 O O . ALA A 1 71 ? 3.436 6.881 -20.621 1.00 74.31 71 ALA A O 1
ATOM 539 N N . ILE A 1 72 ? 4.644 8.311 -19.385 1.00 69.62 72 ILE A N 1
ATOM 540 C CA . ILE A 1 72 ? 3.549 9.270 -19.201 1.00 69.62 72 ILE A CA 1
ATOM 541 C C . ILE A 1 72 ? 3.526 10.178 -20.426 1.00 69.62 72 ILE A C 1
ATOM 543 O O . ILE A 1 72 ? 4.444 10.974 -20.636 1.00 69.62 72 ILE A O 1
ATOM 547 N N . GLU A 1 73 ? 2.460 10.083 -21.210 1.00 76.50 73 GLU A N 1
ATOM 548 C CA . GLU A 1 73 ? 2.158 11.061 -22.245 1.00 76.50 73 GLU A CA 1
ATOM 549 C C . GLU A 1 73 ? 1.714 12.368 -21.570 1.00 76.50 73 GLU A C 1
ATOM 551 O O . GLU A 1 73 ? 0.682 12.425 -20.903 1.00 76.50 73 GLU A O 1
ATOM 556 N N . ARG A 1 74 ? 2.529 13.423 -21.682 1.00 67.31 74 ARG A N 1
ATOM 557 C CA . ARG A 1 74 ? 2.152 14.767 -21.230 1.00 67.31 74 ARG A CA 1
ATOM 558 C C . ARG A 1 74 ? 1.579 15.520 -22.423 1.00 67.31 74 ARG A C 1
ATOM 560 O O . ARG A 1 74 ? 2.324 15.854 -23.342 1.00 67.31 74 ARG A O 1
ATOM 567 N N . SER A 1 75 ? 0.275 15.785 -22.406 1.00 64.88 75 SER A N 1
ATOM 568 C CA . SER A 1 75 ? -0.338 16.741 -23.329 1.00 64.88 75 SER A CA 1
ATOM 569 C C . SER A 1 75 ? 0.275 18.123 -23.083 1.00 64.88 75 SER A C 1
ATOM 571 O O . SER A 1 75 ? 0.260 18.594 -21.943 1.00 64.88 75 SER A O 1
ATOM 573 N N . GLN A 1 76 ? 0.866 18.702 -24.133 1.00 50.41 76 GLN A N 1
ATOM 574 C CA . GLN A 1 76 ? 1.385 20.077 -24.162 1.00 50.41 76 GLN A CA 1
ATOM 575 C C . GLN A 1 76 ? 0.270 21.094 -23.908 1.00 50.41 76 GLN A C 1
ATOM 577 O O . GLN A 1 76 ? -0.856 20.854 -24.403 1.00 50.41 76 GLN A O 1
#

Foldseek 3Di:
D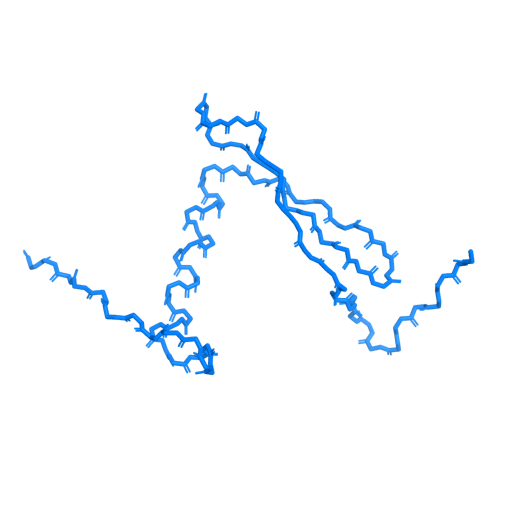QQDDDPPPDWAFDDWDKAFPDVVQTWIWIWTQTSNGIDIDIDGPVNVVVVVVVVLVCLCVVVPPPDHRDDDDDDD

Sequence (76 aa):
MKRKPSKSGFNKLLDADTTLLSAEPLIGLLELETDTGTIELAMNRTLAEQLLFAIVEFLQAGKGDDAPTFAIERSQ